Protein AF-A0AAR5QKA5-F1 (afdb_monomer)

Organism: Dendroctonus ponderosae (NCBI:txid77166)

Radius of gyration: 26.19 Å; Cα contacts (8 Å, |Δi|>4): 193; chains: 1; bounding box: 75×54×56 Å

Nearest PDB structures (foldseek):
  3ceg-assembly1_A  TM=9.650E-01  e=7.054E-17  Homo sapiens
  3ceg-assembly2_B  TM=9.724E-01  e=5.426E-16  Homo sapiens
  8gxr-assembly1_A  TM=8.660E-01  e=1.397E-05  Trametes pubescens
  5fer-assembly1_E  TM=8.812E-01  e=5.595E-03  Homo sapiens
  1x23-assembly2_B  TM=8.775E-01  e=4.335E-03  Homo sapiens

Sequence (174 aa):
MKIEELEQGEGLATLMPDIQTTATLVANVTLGLDDQIDGNSDCSLDRPVDSSPEEQYIRIMKQLQFASHDMMEEQEDGTVNFTVTHHFQPMALATPEQSHPARVKRIAQETVTLSTSLPLSYSSSVFVRYDSSRLDVMKVLITGPADTPYANGCFELDVFFPPDYPLSPMLINQ

Structure (mmCIF, N/CA/C/O backbone):
data_AF-A0AAR5QKA5-F1
#
_entry.id   AF-A0AAR5QKA5-F1
#
loop_
_atom_site.group_PDB
_atom_site.id
_atom_site.type_symbol
_atom_site.label_atom_id
_atom_site.label_alt_id
_atom_site.label_comp_id
_atom_site.label_asym_id
_atom_site.label_entity_id
_atom_site.label_seq_id
_atom_site.pdbx_PDB_ins_code
_atom_site.Cartn_x
_atom_site.Cartn_y
_atom_site.Cartn_z
_atom_site.occupancy
_atom_site.B_iso_or_equiv
_atom_site.auth_seq_id
_atom_site.auth_comp_id
_atom_site.auth_asym_id
_atom_site.auth_atom_id
_atom_site.pdbx_PDB_model_num
ATOM 1 N N . MET A 1 1 ? 57.087 7.092 2.160 1.00 48.19 1 MET A N 1
ATOM 2 C CA . MET A 1 1 ? 55.798 6.875 1.472 1.00 48.19 1 MET A CA 1
ATOM 3 C C . MET A 1 1 ? 56.065 6.199 0.123 1.00 48.19 1 MET A C 1
ATOM 5 O O . MET A 1 1 ? 56.096 6.907 -0.873 1.00 48.19 1 MET A O 1
ATOM 9 N N . LYS A 1 2 ? 56.394 4.888 0.107 1.00 51.31 2 LYS A N 1
ATOM 10 C CA . LYS A 1 2 ? 56.385 4.013 -1.098 1.00 51.31 2 LYS A CA 1
ATOM 11 C C . LYS A 1 2 ? 56.802 2.547 -0.831 1.00 51.31 2 LYS A C 1
ATOM 13 O O . LYS A 1 2 ? 57.611 2.003 -1.569 1.00 51.31 2 LYS A O 1
ATOM 18 N N . ILE A 1 3 ? 56.321 1.920 0.248 1.00 50.31 3 ILE A N 1
ATOM 19 C CA . ILE A 1 3 ? 56.578 0.476 0.474 1.00 50.31 3 ILE A CA 1
ATOM 20 C C . ILE A 1 3 ? 55.282 -0.316 0.742 1.00 50.31 3 ILE A C 1
ATOM 22 O O . ILE A 1 3 ? 55.216 -1.479 0.379 1.00 50.31 3 ILE A O 1
ATOM 26 N N . GLU A 1 4 ? 54.199 0.311 1.209 1.00 53.78 4 GLU A N 1
ATOM 27 C CA . GLU A 1 4 ? 52.939 -0.402 1.517 1.00 53.78 4 GLU A CA 1
ATOM 28 C C . GLU A 1 4 ? 52.029 -0.705 0.303 1.00 53.78 4 GLU A C 1
ATOM 30 O O . GLU A 1 4 ? 51.050 -1.430 0.442 1.00 53.78 4 GLU A O 1
ATOM 35 N N . GLU A 1 5 ? 52.341 -0.212 -0.902 1.00 54.12 5 GLU A N 1
ATOM 36 C CA . GLU A 1 5 ? 51.547 -0.490 -2.121 1.00 54.12 5 GLU A CA 1
ATOM 37 C C . GLU A 1 5 ? 52.028 -1.715 -2.923 1.00 54.12 5 GLU A C 1
ATOM 39 O O . GLU A 1 5 ? 51.365 -2.112 -3.877 1.00 54.12 5 GLU A O 1
ATOM 44 N N . LEU A 1 6 ? 53.161 -2.335 -2.564 1.00 47.69 6 LEU A N 1
ATOM 45 C CA . LEU A 1 6 ? 53.690 -3.502 -3.291 1.00 47.69 6 LEU A CA 1
ATOM 46 C C . LEU A 1 6 ? 53.255 -4.849 -2.688 1.00 47.69 6 LEU A C 1
ATOM 48 O O . LEU A 1 6 ? 53.137 -5.818 -3.430 1.00 47.69 6 LEU A O 1
ATOM 52 N N . GLU A 1 7 ? 52.927 -4.912 -1.394 1.00 52.28 7 GLU A N 1
ATOM 53 C CA . GLU A 1 7 ? 52.475 -6.160 -0.747 1.00 52.28 7 GLU A CA 1
ATOM 54 C C . GLU A 1 7 ? 50.999 -6.495 -1.037 1.00 52.28 7 GLU A C 1
ATOM 56 O O . GLU A 1 7 ? 50.614 -7.663 -1.038 1.00 52.28 7 GLU A O 1
ATOM 61 N N . GLN A 1 8 ? 50.161 -5.503 -1.367 1.00 54.66 8 GLN A N 1
ATOM 62 C CA . GLN A 1 8 ? 48.749 -5.740 -1.716 1.00 54.66 8 GLN A CA 1
ATOM 63 C C . GLN A 1 8 ? 48.566 -6.430 -3.082 1.00 54.66 8 GLN A C 1
ATOM 65 O O . GLN A 1 8 ? 47.513 -7.012 -3.338 1.00 54.66 8 GLN A O 1
ATOM 70 N N . GLY A 1 9 ? 49.585 -6.408 -3.951 1.00 53.66 9 GLY A N 1
ATOM 71 C CA . GLY A 1 9 ? 49.560 -7.077 -5.256 1.00 53.66 9 GLY A CA 1
ATOM 72 C C . GLY A 1 9 ? 49.971 -8.553 -5.220 1.00 53.66 9 GLY A C 1
ATOM 73 O O . GLY A 1 9 ? 49.518 -9.334 -6.058 1.00 53.66 9 GLY A O 1
ATOM 74 N N . GLU A 1 10 ? 50.787 -8.965 -4.244 1.00 59.25 10 GLU A N 1
ATOM 75 C CA . GLU A 1 10 ? 51.292 -10.344 -4.156 1.00 59.25 10 GLU A CA 1
ATOM 76 C C . GLU A 1 10 ? 50.210 -11.333 -3.702 1.00 59.25 10 GLU A C 1
ATOM 78 O O . GLU A 1 10 ? 50.165 -12.462 -4.190 1.00 59.25 10 GLU A O 1
ATOM 83 N N . GLY A 1 11 ? 49.280 -10.890 -2.848 1.00 62.44 11 GLY A N 1
ATOM 84 C CA . GLY A 1 11 ? 48.140 -11.700 -2.399 1.00 62.44 11 GLY A CA 1
ATOM 85 C C . GLY A 1 11 ? 47.102 -11.993 -3.491 1.00 62.44 11 GLY A C 1
ATOM 86 O O . GLY A 1 11 ? 46.397 -12.994 -3.420 1.00 62.44 11 GLY A O 1
ATOM 87 N N . LEU A 1 12 ? 47.009 -11.145 -4.522 1.00 62.47 12 LEU A N 1
ATOM 88 C CA . LEU A 1 12 ? 46.115 -11.366 -5.665 1.00 62.47 12 LEU A CA 1
ATOM 89 C C . LEU A 1 12 ? 46.748 -12.295 -6.709 1.00 62.47 12 LEU A C 1
ATOM 91 O O . LEU A 1 12 ? 46.051 -13.090 -7.337 1.00 62.47 12 LEU A O 1
ATOM 95 N N . ALA A 1 13 ? 48.074 -12.235 -6.873 1.00 70.56 13 ALA A N 1
ATOM 96 C CA . ALA A 1 13 ? 48.803 -13.115 -7.783 1.00 70.56 13 ALA A CA 1
ATOM 97 C C . ALA A 1 13 ? 48.781 -14.582 -7.316 1.00 70.56 13 ALA A C 1
ATOM 99 O O . ALA A 1 13 ? 48.680 -15.487 -8.144 1.00 70.56 13 ALA A O 1
ATOM 100 N N . THR A 1 14 ? 48.806 -14.826 -6.002 1.00 76.19 14 THR A N 1
ATOM 101 C CA . THR A 1 14 ? 48.678 -16.173 -5.418 1.00 76.19 14 THR A CA 1
ATOM 102 C C . THR A 1 14 ? 47.299 -16.798 -5.612 1.00 76.19 14 THR A C 1
ATOM 104 O O . THR A 1 14 ? 47.201 -18.020 -5.582 1.00 76.19 14 THR A O 1
ATOM 107 N N . LEU A 1 15 ? 46.259 -16.003 -5.880 1.00 79.25 15 LEU A N 1
ATOM 108 C CA . LEU A 1 15 ? 44.895 -16.484 -6.143 1.00 79.25 15 LEU A CA 1
ATOM 109 C C . LEU A 1 15 ? 44.651 -16.860 -7.615 1.00 79.25 15 LEU A C 1
ATOM 111 O O . LEU A 1 15 ? 43.657 -17.513 -7.929 1.00 79.25 15 LEU A O 1
ATOM 115 N N . MET A 1 16 ? 45.545 -16.487 -8.537 1.00 83.75 16 MET A N 1
ATOM 116 C CA . MET A 1 16 ? 45.398 -16.791 -9.969 1.00 83.75 16 MET A CA 1
ATOM 117 C C . MET A 1 16 ? 45.252 -18.292 -10.296 1.00 83.75 16 MET A C 1
ATOM 119 O O . MET A 1 16 ? 44.401 -18.621 -11.130 1.00 83.75 16 MET A O 1
ATOM 123 N N . PRO A 1 17 ? 46.007 -19.214 -9.664 1.00 85.25 17 PRO A N 1
ATOM 124 C CA . PRO A 1 17 ? 45.854 -20.650 -9.901 1.00 85.25 17 PRO A CA 1
ATOM 125 C C . PRO A 1 17 ? 44.476 -21.169 -9.475 1.00 85.25 17 PRO A C 1
ATOM 127 O O . PRO A 1 17 ? 43.855 -21.952 -10.197 1.00 85.25 17 PRO A O 1
ATOM 130 N N . ASP A 1 18 ? 43.958 -20.691 -8.344 1.00 87.69 18 ASP A N 1
ATOM 131 C CA . ASP A 1 18 ? 42.666 -21.119 -7.800 1.00 87.69 18 ASP A CA 1
ATOM 132 C C . ASP A 1 18 ? 41.502 -20.581 -8.643 1.00 87.69 18 ASP A C 1
ATOM 134 O O . ASP A 1 18 ? 40.533 -21.299 -8.917 1.00 87.69 18 ASP A O 1
ATOM 138 N N . ILE A 1 19 ? 41.627 -19.345 -9.141 1.00 87.44 19 ILE A N 1
ATOM 139 C CA . ILE A 1 19 ? 40.661 -18.735 -10.064 1.00 87.44 19 ILE A CA 1
ATOM 140 C C . ILE A 1 19 ? 40.613 -19.517 -11.383 1.00 87.44 19 ILE A C 1
ATOM 142 O O . ILE A 1 19 ? 39.526 -19.841 -11.861 1.00 87.44 19 ILE A O 1
ATOM 146 N N . GLN A 1 20 ? 41.763 -19.883 -11.960 1.00 82.88 20 GLN A N 1
ATOM 147 C CA . GLN A 1 20 ? 41.807 -20.688 -13.189 1.00 82.88 20 GLN A CA 1
ATOM 148 C C . GLN A 1 20 ? 41.271 -22.106 -12.980 1.00 82.88 20 GLN A C 1
ATOM 150 O O . GLN A 1 20 ? 40.570 -22.633 -13.849 1.00 82.88 20 GLN A O 1
ATOM 155 N N . THR A 1 21 ? 41.549 -22.706 -11.822 1.00 86.88 21 THR A N 1
ATOM 156 C CA . THR A 1 21 ? 41.032 -24.031 -11.459 1.00 86.88 21 THR A CA 1
ATOM 157 C C . THR A 1 21 ? 39.510 -23.998 -11.354 1.00 86.88 21 THR A C 1
ATOM 159 O O . THR A 1 21 ? 38.833 -24.828 -11.961 1.00 86.88 21 THR A O 1
ATOM 162 N N . THR A 1 22 ? 38.958 -22.989 -10.676 1.00 86.56 22 THR A N 1
ATOM 163 C CA . THR A 1 22 ? 37.506 -22.809 -10.536 1.00 86.56 22 THR A CA 1
ATOM 164 C C . THR A 1 22 ? 36.848 -22.522 -11.886 1.00 86.56 22 THR A C 1
ATOM 166 O O . THR A 1 22 ? 35.835 -23.136 -12.213 1.00 86.56 22 THR A O 1
ATOM 169 N N . ALA A 1 23 ? 37.444 -21.661 -12.717 1.00 85.50 23 ALA A N 1
ATOM 170 C CA . ALA A 1 23 ? 36.929 -21.348 -14.050 1.00 85.50 23 ALA A CA 1
ATOM 171 C C . ALA A 1 23 ? 36.901 -22.580 -14.968 1.00 85.50 23 ALA A C 1
ATOM 173 O O . ALA A 1 23 ? 35.920 -22.801 -15.674 1.00 85.50 23 ALA A O 1
ATOM 174 N N . THR A 1 24 ? 37.943 -23.415 -14.919 1.00 84.81 24 THR A N 1
ATOM 175 C CA . THR A 1 24 ? 38.016 -24.657 -15.704 1.00 84.81 24 THR A CA 1
ATOM 176 C C . THR A 1 24 ? 36.998 -25.683 -15.215 1.00 84.81 24 THR A C 1
ATOM 178 O O . THR A 1 24 ? 36.347 -26.341 -16.024 1.00 84.81 24 THR A O 1
ATOM 181 N N . LEU A 1 25 ? 36.811 -25.798 -13.896 1.00 82.31 25 LEU A N 1
ATOM 182 C CA . LEU A 1 25 ? 35.827 -26.706 -13.312 1.00 82.31 25 LEU A CA 1
ATOM 183 C C . LEU A 1 25 ? 34.398 -26.304 -13.709 1.00 82.31 25 LEU A C 1
ATOM 185 O O . LEU A 1 25 ? 33.628 -27.145 -14.164 1.00 82.31 25 LEU A O 1
ATOM 189 N N . VAL A 1 26 ? 34.070 -25.011 -13.617 1.00 80.94 26 VAL A N 1
ATOM 190 C CA . VAL A 1 26 ? 32.769 -24.470 -14.042 1.00 80.94 26 VAL A CA 1
ATOM 191 C C . VAL A 1 26 ? 32.565 -24.648 -15.547 1.00 80.94 26 VAL A C 1
ATOM 193 O O . VAL A 1 26 ? 31.486 -25.068 -15.960 1.00 80.94 26 VAL A O 1
ATOM 196 N N . ALA A 1 27 ? 33.588 -24.394 -16.370 1.00 77.50 27 ALA A N 1
ATOM 197 C CA . ALA A 1 27 ? 33.507 -24.582 -17.817 1.00 77.50 27 ALA A CA 1
ATOM 198 C C . ALA A 1 27 ? 33.276 -26.053 -18.194 1.00 77.50 27 ALA A C 1
ATOM 200 O O . ALA A 1 27 ? 32.404 -26.336 -19.009 1.00 77.50 27 ALA A O 1
ATOM 201 N N . ASN A 1 28 ? 33.979 -26.996 -17.562 1.00 71.69 28 ASN A N 1
ATOM 202 C CA . ASN A 1 28 ? 33.798 -28.427 -17.821 1.00 71.69 28 ASN A CA 1
ATOM 203 C C . ASN A 1 28 ? 32.420 -28.935 -17.382 1.00 71.69 28 ASN A C 1
ATOM 205 O O . ASN A 1 28 ? 31.833 -29.755 -18.078 1.00 71.69 28 ASN A O 1
ATOM 209 N N . VAL A 1 29 ? 31.879 -28.440 -16.263 1.00 74.69 29 VAL A N 1
ATOM 210 C CA . VAL A 1 29 ? 30.511 -28.777 -15.831 1.00 74.69 29 VAL A CA 1
ATOM 211 C C . VAL A 1 29 ? 29.476 -28.176 -16.782 1.00 74.69 29 VAL A C 1
ATOM 213 O O . VAL A 1 29 ? 28.522 -28.848 -17.145 1.00 74.69 29 VAL A O 1
ATOM 216 N N . THR A 1 30 ? 29.679 -26.937 -17.231 1.00 69.19 30 THR A N 1
ATOM 217 C CA . THR A 1 30 ? 28.744 -26.255 -18.141 1.00 69.19 30 THR A CA 1
ATOM 218 C C . THR A 1 30 ? 28.744 -26.887 -19.535 1.00 69.19 30 THR A C 1
ATOM 220 O O . THR A 1 30 ? 27.690 -27.031 -20.139 1.00 69.19 30 THR A O 1
ATOM 223 N N . LEU A 1 31 ? 29.912 -27.298 -20.038 1.00 66.38 31 LEU A N 1
ATOM 224 C CA . LEU A 1 31 ? 30.056 -27.931 -21.354 1.00 66.38 31 LEU A CA 1
ATOM 225 C C . LEU A 1 31 ? 29.763 -29.440 -21.328 1.00 66.38 31 LEU A C 1
ATOM 227 O O . LEU A 1 31 ? 29.476 -30.022 -22.367 1.00 66.38 31 LEU A O 1
ATOM 231 N N . GLY A 1 32 ? 29.838 -30.078 -20.157 1.00 59.50 32 GLY A N 1
ATOM 232 C CA . GLY A 1 32 ? 29.561 -31.504 -19.970 1.00 59.50 32 GLY A CA 1
ATOM 233 C C . GLY A 1 32 ? 28.079 -31.856 -19.812 1.00 59.50 32 GLY A C 1
ATOM 234 O O . GLY A 1 32 ? 27.766 -33.030 -19.655 1.00 59.50 32 GLY A O 1
ATOM 235 N N . LEU A 1 33 ? 27.175 -30.872 -19.837 1.00 55.62 33 LEU A N 1
ATOM 236 C CA . LEU A 1 33 ? 25.727 -31.080 -19.694 1.00 55.62 33 LEU A CA 1
ATOM 237 C C . LEU A 1 33 ? 24.978 -31.242 -21.027 1.00 55.62 33 LEU A C 1
ATOM 239 O O . LEU A 1 33 ? 23.752 -31.292 -21.010 1.00 55.62 33 LEU A O 1
ATOM 243 N N . ASP A 1 34 ? 25.684 -31.366 -22.155 1.00 52.53 34 ASP A N 1
ATOM 244 C CA . ASP A 1 34 ? 25.053 -31.515 -23.478 1.00 52.53 34 ASP A CA 1
ATOM 245 C C . ASP A 1 34 ? 25.164 -32.927 -24.084 1.00 52.53 34 ASP A C 1
ATOM 247 O O . ASP A 1 34 ? 24.838 -33.120 -25.252 1.00 52.53 34 ASP A O 1
ATOM 251 N N . ASP A 1 35 ? 25.582 -33.944 -23.319 1.00 54.22 35 ASP A N 1
ATOM 252 C CA . ASP A 1 35 ? 25.476 -35.329 -23.791 1.00 54.22 35 ASP A CA 1
ATOM 253 C C . ASP A 1 35 ? 25.201 -36.320 -22.644 1.00 54.22 35 ASP A C 1
ATOM 255 O O . ASP A 1 35 ? 26.016 -36.497 -21.741 1.00 54.22 35 ASP A O 1
ATOM 259 N N . GLN A 1 36 ? 24.057 -37.006 -22.760 1.00 45.69 36 GLN A N 1
ATOM 260 C CA . GLN A 1 36 ? 23.558 -38.168 -22.000 1.00 45.69 36 GLN A CA 1
ATOM 261 C C . GLN A 1 36 ? 22.462 -37.933 -20.942 1.00 45.69 36 GLN A C 1
ATOM 263 O O . GLN A 1 36 ? 22.677 -37.749 -19.747 1.00 45.69 36 GLN A O 1
ATOM 268 N N . ILE A 1 37 ? 21.237 -38.086 -21.448 1.00 49.62 37 ILE A N 1
ATOM 269 C CA . ILE A 1 37 ? 20.049 -38.589 -20.757 1.00 49.62 37 ILE A CA 1
ATOM 270 C C . ILE A 1 37 ? 20.342 -40.010 -20.235 1.00 49.62 37 ILE A C 1
ATOM 272 O O . ILE A 1 37 ? 20.617 -40.884 -21.049 1.00 49.62 37 ILE A O 1
ATOM 276 N N . ASP A 1 38 ? 20.287 -40.233 -18.915 1.00 43.97 38 ASP A N 1
ATOM 277 C CA . ASP A 1 38 ? 19.574 -41.350 -18.252 1.00 43.97 38 ASP A CA 1
ATOM 278 C C . ASP A 1 38 ? 19.954 -41.485 -16.759 1.00 43.97 38 ASP A C 1
ATOM 280 O O . ASP A 1 38 ? 21.127 -41.540 -16.399 1.00 43.97 38 ASP A O 1
ATOM 284 N N . GLY A 1 39 ? 18.944 -41.639 -15.888 1.00 39.56 39 GLY A N 1
ATOM 285 C CA . GLY A 1 39 ? 19.111 -42.316 -14.589 1.00 39.56 39 GLY A CA 1
ATOM 286 C C . GLY A 1 39 ? 18.953 -41.488 -13.304 1.00 39.56 39 GLY A C 1
ATOM 287 O O . GLY A 1 39 ? 19.909 -41.308 -12.563 1.00 39.56 39 GLY A O 1
ATOM 288 N N . ASN A 1 40 ? 17.717 -41.075 -13.004 1.00 47.06 40 ASN A N 1
ATOM 289 C CA . ASN A 1 40 ? 17.102 -41.001 -11.664 1.00 47.06 40 ASN A CA 1
ATOM 290 C C . ASN A 1 40 ? 18.030 -40.767 -10.442 1.00 47.06 40 ASN A C 1
ATOM 292 O O . ASN A 1 40 ? 18.452 -41.721 -9.782 1.00 47.06 40 ASN A O 1
ATOM 296 N N . SER A 1 41 ? 18.203 -39.499 -10.054 1.00 42.66 41 SER A N 1
ATOM 297 C CA . SER A 1 41 ? 18.539 -39.107 -8.681 1.00 42.66 41 SER A CA 1
ATOM 298 C C . SER A 1 41 ? 17.773 -37.832 -8.319 1.00 42.66 41 SER A C 1
ATOM 300 O O . SER A 1 41 ? 17.873 -36.808 -8.993 1.00 42.66 41 SER A O 1
ATOM 302 N N . ASP A 1 42 ? 16.942 -37.966 -7.294 1.00 42.66 42 ASP A N 1
ATOM 303 C CA . ASP A 1 42 ? 16.020 -36.981 -6.741 1.00 42.66 42 ASP A CA 1
ATOM 304 C C . ASP A 1 42 ? 16.781 -35.788 -6.145 1.00 42.66 42 ASP A C 1
ATOM 306 O O . ASP A 1 42 ? 17.410 -35.906 -5.097 1.00 42.66 42 ASP A O 1
ATOM 310 N N . CYS A 1 43 ? 16.778 -34.668 -6.870 1.00 40.12 43 CYS A N 1
ATOM 311 C CA . CYS A 1 43 ? 17.155 -33.330 -6.408 1.00 40.12 43 CYS A CA 1
ATOM 312 C C . CYS A 1 43 ? 16.669 -32.304 -7.447 1.00 40.12 43 CYS A C 1
ATOM 314 O O . CYS A 1 43 ? 17.446 -31.553 -8.039 1.00 40.12 43 CYS A O 1
ATOM 316 N N . SER A 1 44 ? 15.362 -32.284 -7.711 1.00 35.78 44 SER A N 1
ATOM 317 C CA . SER A 1 44 ? 14.732 -31.229 -8.505 1.00 35.78 44 SER A CA 1
ATOM 318 C C . SER A 1 44 ? 14.667 -29.942 -7.681 1.00 35.78 44 SER A C 1
ATOM 320 O O . SER A 1 44 ? 13.651 -29.608 -7.075 1.00 35.78 44 SER A O 1
ATOM 322 N N . LEU A 1 45 ? 15.769 -29.190 -7.659 1.00 49.41 45 LEU A N 1
ATOM 323 C CA . LEU A 1 45 ? 15.652 -27.742 -7.562 1.00 49.41 45 LEU A CA 1
ATOM 324 C C . LEU A 1 45 ? 15.105 -27.281 -8.913 1.00 49.41 45 LEU A C 1
ATOM 326 O O . LEU A 1 45 ? 15.877 -27.069 -9.845 1.00 49.41 45 LEU A O 1
ATOM 330 N N . ASP A 1 46 ? 13.780 -27.164 -9.013 1.00 49.66 46 ASP A N 1
ATOM 331 C CA . ASP A 1 46 ? 13.093 -26.443 -10.086 1.00 49.66 46 ASP A CA 1
ATOM 332 C C . ASP A 1 46 ? 13.648 -25.011 -10.143 1.00 49.66 46 ASP A C 1
ATOM 334 O O . ASP A 1 46 ? 13.123 -24.082 -9.526 1.00 49.66 46 ASP A O 1
ATOM 338 N N . ARG A 1 47 ? 14.757 -24.810 -10.855 1.00 51.94 47 ARG A N 1
ATOM 339 C CA . ARG A 1 47 ? 15.100 -23.507 -11.411 1.00 51.94 47 ARG A CA 1
ATOM 340 C C . ARG A 1 47 ? 14.355 -23.446 -12.737 1.00 51.94 47 ARG A C 1
ATOM 342 O O . ARG A 1 47 ? 14.756 -24.152 -13.658 1.00 51.94 47 ARG A O 1
ATOM 349 N N . PRO A 1 48 ? 13.287 -22.643 -12.867 1.00 55.50 48 PRO A N 1
ATOM 350 C CA . PRO A 1 48 ? 12.793 -22.317 -14.189 1.00 55.50 48 PRO A CA 1
ATOM 351 C C . PRO A 1 48 ? 13.899 -21.490 -14.849 1.00 55.50 48 PRO A C 1
ATOM 353 O O . PRO A 1 48 ? 14.146 -20.356 -14.448 1.00 55.50 48 PRO A O 1
ATOM 356 N N . VAL A 1 49 ? 14.621 -22.097 -15.787 1.00 57.56 49 VAL A N 1
ATOM 357 C CA . VAL A 1 49 ? 15.749 -21.480 -16.503 1.00 57.56 49 VAL A CA 1
ATOM 358 C C . VAL A 1 49 ? 15.271 -20.504 -17.597 1.00 57.56 49 VAL A C 1
ATOM 360 O O . VAL A 1 49 ? 16.089 -19.801 -18.173 1.00 57.56 49 VAL A O 1
ATOM 363 N N . ASP A 1 50 ? 13.955 -20.342 -17.792 1.00 64.62 50 ASP A N 1
ATOM 364 C CA . ASP A 1 50 ? 13.394 -19.586 -18.925 1.00 64.62 50 ASP A CA 1
ATOM 365 C C . ASP A 1 50 ? 12.525 -18.365 -18.561 1.00 64.62 50 ASP A C 1
ATOM 367 O O . ASP A 1 50 ? 11.938 -17.761 -19.457 1.00 64.62 50 ASP A O 1
ATOM 371 N N . SER A 1 51 ? 12.396 -17.971 -17.285 1.00 78.31 51 SER A N 1
ATOM 372 C CA . SER A 1 51 ? 11.559 -16.803 -16.949 1.00 78.31 51 SER A CA 1
ATOM 373 C C . SER A 1 51 ? 12.295 -15.492 -17.202 1.00 78.31 51 SER A C 1
ATOM 375 O O . SER A 1 51 ? 13.427 -15.324 -16.736 1.00 78.31 51 SER A O 1
ATOM 377 N N . SER A 1 52 ? 11.645 -14.541 -17.872 1.00 94.81 52 SER A N 1
ATOM 378 C CA . SER A 1 52 ? 12.231 -13.218 -18.107 1.00 94.81 52 SER A CA 1
ATOM 379 C C . SER A 1 52 ? 12.507 -12.483 -16.776 1.00 94.81 52 SER A C 1
ATOM 381 O O . SER A 1 52 ? 11.866 -12.785 -15.760 1.00 94.81 52 SER A O 1
ATOM 383 N N . PRO A 1 53 ? 13.437 -11.506 -16.727 1.00 93.88 53 PRO A N 1
ATOM 384 C CA . PRO A 1 53 ? 13.696 -10.724 -15.512 1.00 93.88 53 PRO A CA 1
ATOM 385 C C . PRO A 1 53 ? 12.429 -10.080 -14.930 1.00 93.88 53 PRO A C 1
ATOM 387 O O . PRO A 1 53 ? 12.261 -9.993 -13.712 1.00 93.88 53 PRO A O 1
ATOM 390 N N . GLU A 1 54 ? 11.508 -9.672 -15.801 1.00 95.50 54 GLU A N 1
ATOM 391 C CA . GLU A 1 54 ? 10.221 -9.089 -15.444 1.00 95.50 54 GLU A CA 1
ATOM 392 C C . GLU A 1 54 ? 9.308 -10.106 -14.752 1.00 95.50 54 GLU A C 1
ATOM 394 O O . GLU A 1 54 ? 8.715 -9.810 -13.713 1.00 95.50 54 GLU A O 1
ATOM 399 N N . GLU A 1 55 ? 9.218 -11.322 -15.288 1.00 95.75 55 GLU A N 1
ATOM 400 C CA . GLU A 1 55 ? 8.439 -12.411 -14.694 1.00 95.75 55 GLU A CA 1
ATOM 401 C C . GLU A 1 55 ? 9.009 -12.831 -13.339 1.00 95.75 55 GLU A C 1
ATOM 403 O O . GLU A 1 55 ? 8.260 -13.025 -12.375 1.00 95.75 55 GLU A O 1
ATOM 408 N N . GLN A 1 56 ? 10.337 -12.920 -13.240 1.00 95.88 56 GLN A N 1
ATOM 409 C CA . GLN A 1 56 ? 11.020 -13.229 -11.991 1.00 95.88 56 GLN A CA 1
ATOM 410 C C . GLN A 1 56 ? 10.748 -12.153 -10.931 1.00 95.88 56 GLN A C 1
ATOM 412 O O . GLN A 1 56 ? 10.422 -12.487 -9.787 1.00 95.88 56 GLN A O 1
ATOM 417 N N . TYR A 1 57 ? 10.818 -10.874 -11.312 1.00 96.06 57 TYR A N 1
ATOM 418 C CA . TYR A 1 57 ? 10.472 -9.755 -10.438 1.00 96.06 57 TYR A CA 1
ATOM 419 C C . TYR A 1 57 ? 9.035 -9.875 -9.932 1.00 96.06 57 TYR A C 1
ATOM 421 O O . TYR A 1 57 ? 8.813 -9.871 -8.722 1.00 96.06 57 TYR A O 1
ATOM 429 N N . ILE A 1 58 ? 8.063 -10.041 -10.837 1.00 96.56 58 ILE A N 1
ATOM 430 C CA . ILE A 1 58 ? 6.644 -10.148 -10.476 1.00 96.56 58 ILE A CA 1
ATOM 431 C C . ILE A 1 58 ? 6.438 -11.325 -9.516 1.00 96.56 58 ILE A C 1
ATOM 433 O O . ILE A 1 58 ? 5.785 -11.170 -8.486 1.00 96.56 58 ILE A O 1
ATOM 437 N N . ARG A 1 59 ? 7.038 -12.487 -9.792 1.00 96.12 59 ARG A N 1
ATOM 438 C CA . ARG A 1 59 ? 6.915 -13.683 -8.947 1.00 96.12 59 ARG A CA 1
ATOM 439 C C . ARG A 1 59 ? 7.427 -13.463 -7.522 1.00 96.12 59 ARG A C 1
ATOM 441 O O . ARG A 1 59 ? 6.770 -13.893 -6.571 1.00 96.12 59 ARG A O 1
ATOM 448 N N . ILE A 1 60 ? 8.595 -12.838 -7.369 1.00 96.94 60 ILE A N 1
ATOM 449 C CA . ILE A 1 60 ? 9.207 -12.584 -6.057 1.00 96.94 60 ILE A CA 1
ATOM 450 C C . ILE A 1 60 ? 8.422 -11.495 -5.322 1.00 96.94 60 ILE A C 1
ATOM 452 O O . ILE A 1 60 ? 7.997 -11.684 -4.183 1.00 96.94 60 ILE A O 1
ATOM 456 N N . MET A 1 61 ? 8.166 -10.374 -5.995 1.00 97.19 61 MET A N 1
ATOM 457 C CA . MET A 1 61 ? 7.537 -9.203 -5.392 1.00 97.19 61 MET A CA 1
ATOM 458 C C . MET A 1 61 ? 6.067 -9.431 -5.045 1.00 97.19 61 MET A C 1
ATOM 460 O O . MET A 1 61 ? 5.583 -8.843 -4.078 1.00 97.19 61 MET A O 1
ATOM 464 N N . LYS A 1 62 ? 5.363 -10.335 -5.745 1.00 97.31 62 LYS A N 1
ATOM 465 C CA . LYS A 1 62 ? 3.969 -10.683 -5.427 1.00 97.31 62 LYS A CA 1
ATOM 466 C C . LYS A 1 62 ? 3.795 -11.132 -3.980 1.00 97.31 62 LYS A C 1
ATOM 468 O O . LYS A 1 62 ? 2.821 -10.750 -3.340 1.00 97.31 62 LYS A O 1
ATOM 473 N N . GLN A 1 63 ? 4.753 -11.897 -3.462 1.00 96.38 63 GLN A N 1
ATOM 474 C CA . GLN A 1 63 ? 4.724 -12.420 -2.093 1.00 96.38 63 GLN A CA 1
ATOM 475 C C . GLN A 1 63 ? 4.977 -11.331 -1.045 1.00 96.38 63 GLN A C 1
ATOM 477 O O . GLN A 1 63 ? 4.653 -11.506 0.124 1.00 96.38 63 GLN A O 1
ATOM 482 N N . LEU A 1 64 ? 5.539 -10.196 -1.463 1.00 96.94 64 LEU A N 1
ATOM 483 C CA . LEU A 1 64 ? 5.909 -9.089 -0.592 1.00 96.94 64 LEU A CA 1
ATOM 484 C C . LEU A 1 64 ? 4.906 -7.930 -0.651 1.00 96.94 64 LEU A C 1
ATOM 486 O O . LEU A 1 64 ? 5.057 -6.992 0.129 1.00 96.94 64 LEU A O 1
ATOM 490 N N . GLN A 1 65 ? 3.898 -7.959 -1.533 1.00 97.44 65 GLN A N 1
ATOM 491 C CA . GLN A 1 65 ? 2.969 -6.836 -1.733 1.00 97.44 65 GLN A CA 1
ATOM 492 C C . GLN A 1 65 ? 2.149 -6.485 -0.495 1.00 97.44 65 GLN A C 1
ATOM 494 O O . GLN A 1 65 ? 1.864 -5.315 -0.281 1.00 97.44 65 GLN A O 1
ATOM 499 N N . PHE A 1 66 ? 1.760 -7.463 0.317 1.00 98.19 66 PHE A N 1
ATOM 500 C CA . PHE A 1 66 ? 0.862 -7.229 1.441 1.00 98.19 66 PHE A CA 1
ATOM 501 C C . PHE A 1 66 ? 1.216 -8.157 2.597 1.00 98.19 66 PHE A C 1
ATOM 503 O O . PHE A 1 66 ? 1.168 -9.374 2.440 1.00 98.19 66 PHE A O 1
ATOM 510 N N . ALA A 1 67 ? 1.591 -7.593 3.741 1.00 97.88 67 ALA A N 1
ATOM 511 C CA . ALA A 1 67 ? 1.911 -8.357 4.946 1.00 97.88 67 ALA A CA 1
ATOM 512 C C . ALA A 1 67 ? 1.731 -7.492 6.199 1.00 97.88 67 ALA A C 1
ATOM 514 O O . ALA A 1 67 ? 1.680 -6.266 6.098 1.00 97.88 67 ALA A O 1
ATOM 515 N N . SER A 1 68 ? 1.661 -8.115 7.372 1.00 97.06 68 SER A N 1
ATOM 516 C CA . SER A 1 68 ? 1.749 -7.392 8.641 1.00 97.06 68 SER A CA 1
ATOM 517 C C . SER A 1 68 ? 3.202 -7.043 8.984 1.00 97.06 68 SER A C 1
ATOM 519 O O . SER A 1 68 ? 4.148 -7.631 8.449 1.00 97.06 68 SER A O 1
ATOM 521 N N . HIS A 1 69 ? 3.378 -6.069 9.867 1.00 96.50 69 HIS A N 1
ATOM 522 C CA . HIS A 1 69 ? 4.647 -5.730 10.498 1.00 96.50 69 HIS A CA 1
ATOM 523 C C . HIS A 1 69 ? 4.372 -5.213 11.910 1.00 96.50 69 HIS A C 1
ATOM 525 O O . HIS A 1 69 ? 3.396 -4.498 12.107 1.00 96.50 69 HIS A O 1
ATOM 531 N N . ASP A 1 70 ? 5.219 -5.548 12.877 1.00 95.56 70 ASP A N 1
ATOM 532 C CA . ASP A 1 70 ? 5.062 -5.092 14.260 1.00 95.56 70 ASP A CA 1
ATOM 533 C C . ASP A 1 70 ? 5.589 -3.654 14.374 1.00 95.56 70 ASP A C 1
ATOM 535 O O . ASP A 1 70 ? 6.765 -3.425 14.655 1.00 95.56 70 ASP A O 1
ATOM 539 N N . MET A 1 71 ? 4.732 -2.679 14.055 1.00 94.50 71 MET A N 1
ATOM 540 C CA . MET A 1 71 ? 5.052 -1.247 14.078 1.00 94.50 71 MET A CA 1
ATOM 541 C C . MET A 1 71 ? 4.832 -0.642 15.463 1.00 94.50 71 MET A C 1
ATOM 543 O O . MET A 1 71 ? 5.411 0.401 15.772 1.00 94.50 71 MET A O 1
ATOM 547 N N . MET A 1 72 ? 3.978 -1.273 16.269 1.00 91.75 72 MET A N 1
ATOM 548 C CA . MET A 1 72 ? 3.582 -0.852 17.607 1.00 91.75 72 MET A CA 1
ATOM 549 C C . MET A 1 72 ? 3.785 -2.001 18.602 1.00 91.75 72 MET A C 1
ATOM 551 O O . MET A 1 72 ? 3.354 -3.125 18.363 1.00 91.75 72 MET A O 1
ATOM 555 N N . GLU A 1 73 ? 4.420 -1.705 19.734 1.00 91.00 73 GLU A N 1
ATOM 556 C CA . GLU A 1 73 ? 4.633 -2.639 20.841 1.00 91.00 73 GLU A CA 1
ATOM 557 C C . GLU A 1 73 ? 4.043 -2.063 22.130 1.00 91.00 73 GLU A C 1
ATOM 559 O O . GLU A 1 73 ? 4.305 -0.911 22.491 1.00 91.00 73 GLU A O 1
ATOM 564 N N . GLU A 1 74 ? 3.254 -2.869 22.838 1.00 88.81 74 GLU A N 1
ATOM 565 C CA . GLU A 1 74 ? 2.745 -2.530 24.167 1.00 88.81 74 GLU A CA 1
ATOM 566 C C . GLU A 1 74 ? 3.749 -2.969 25.238 1.00 88.81 74 GLU A C 1
ATOM 568 O O . GLU A 1 74 ? 4.166 -4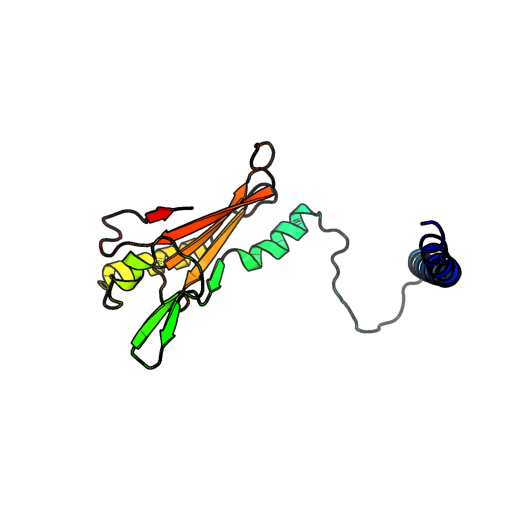.128 25.284 1.00 88.81 74 GLU A O 1
ATOM 573 N N . GLN A 1 75 ? 4.146 -2.043 26.109 1.00 87.31 75 GLN A N 1
ATOM 574 C CA . GLN A 1 75 ? 4.999 -2.337 27.258 1.00 87.31 75 GLN A CA 1
ATOM 575 C C . GLN A 1 75 ? 4.186 -2.837 28.460 1.00 87.31 75 GLN A C 1
ATOM 577 O O . GLN A 1 75 ? 2.968 -2.682 28.529 1.00 87.31 75 GLN A O 1
ATOM 582 N N . GLU A 1 76 ? 4.875 -3.419 29.448 1.00 87.69 76 GLU A N 1
ATOM 583 C CA . GLU A 1 76 ? 4.261 -3.955 30.677 1.00 87.69 76 GLU A CA 1
ATOM 584 C C . GLU A 1 76 ? 3.487 -2.899 31.491 1.00 87.69 76 GLU A C 1
ATOM 586 O O . GLU A 1 76 ? 2.616 -3.241 32.291 1.00 87.69 76 GLU A O 1
ATOM 591 N N . ASP A 1 77 ? 3.791 -1.617 31.290 1.00 83.44 77 ASP A N 1
ATOM 592 C CA . ASP A 1 77 ? 3.129 -0.475 31.921 1.00 83.44 77 ASP A CA 1
ATOM 593 C C . ASP A 1 77 ? 1.865 0.001 31.171 1.00 83.44 77 ASP A C 1
ATOM 595 O O . ASP A 1 77 ? 1.181 0.911 31.644 1.00 83.44 77 ASP A O 1
ATOM 599 N N . GLY A 1 78 ? 1.536 -0.615 30.029 1.00 81.44 78 GLY A N 1
ATOM 600 C CA . GLY A 1 78 ? 0.430 -0.229 29.149 1.00 81.44 78 GLY A CA 1
ATOM 601 C C . GLY A 1 78 ? 0.757 0.925 28.195 1.00 81.44 78 GLY A C 1
ATOM 602 O O . GLY A 1 78 ? -0.137 1.414 27.501 1.00 81.44 78 GLY A O 1
ATOM 603 N N . THR A 1 79 ? 2.012 1.381 28.144 1.00 85.00 79 THR A N 1
ATOM 604 C CA . THR A 1 79 ? 2.464 2.385 27.179 1.00 85.00 79 THR A CA 1
ATOM 605 C C . THR A 1 79 ? 2.705 1.724 25.824 1.00 85.00 79 THR A C 1
ATOM 607 O O . THR A 1 79 ? 3.427 0.733 25.723 1.00 85.00 79 THR A O 1
ATOM 610 N N . VAL A 1 80 ? 2.142 2.299 24.761 1.00 87.38 80 VAL A N 1
ATOM 611 C CA . VAL A 1 80 ? 2.375 1.835 23.388 1.00 87.38 80 VAL A CA 1
ATOM 612 C C . VAL A 1 80 ? 3.500 2.642 22.754 1.00 87.38 80 VAL A C 1
ATOM 614 O O . VAL A 1 80 ? 3.418 3.870 22.674 1.00 87.38 80 VAL A O 1
ATOM 617 N N . ASN A 1 81 ? 4.535 1.957 22.275 1.00 90.94 81 ASN A N 1
ATOM 618 C CA . ASN A 1 81 ? 5.666 2.565 21.583 1.00 90.94 81 ASN A CA 1
ATOM 619 C C . ASN A 1 81 ? 5.720 2.117 20.126 1.00 90.94 81 ASN A C 1
ATOM 621 O O . ASN A 1 81 ? 5.387 0.985 19.795 1.00 90.94 81 ASN A O 1
ATOM 625 N N . PHE A 1 82 ? 6.157 3.020 19.253 1.00 93.56 82 PHE A N 1
ATOM 626 C CA . PHE A 1 82 ? 6.386 2.702 17.850 1.00 93.56 82 PHE A CA 1
ATOM 627 C C . PHE A 1 82 ? 7.812 2.185 17.658 1.00 93.56 82 PHE A C 1
ATOM 629 O O . PHE A 1 82 ? 8.773 2.834 18.075 1.00 93.56 82 PHE A O 1
ATOM 636 N N . THR A 1 83 ? 7.948 1.035 17.006 1.00 94.69 83 THR A N 1
ATOM 637 C CA . THR A 1 83 ? 9.240 0.431 16.637 1.00 94.69 83 THR A CA 1
ATOM 638 C C . THR A 1 83 ? 9.820 1.068 15.373 1.00 94.69 83 THR A C 1
ATOM 640 O O . THR A 1 83 ? 11.032 1.062 15.158 1.00 94.69 83 THR A O 1
ATOM 643 N N . VAL A 1 84 ? 8.951 1.658 14.548 1.00 94.00 84 VAL A N 1
ATOM 644 C CA . VAL A 1 84 ? 9.281 2.324 13.286 1.00 94.00 84 VAL A CA 1
ATOM 645 C C . VAL A 1 84 ? 8.864 3.787 13.317 1.00 94.00 84 VAL A C 1
ATOM 647 O O . VAL A 1 84 ? 7.873 4.160 13.940 1.00 94.00 84 VAL A O 1
ATOM 650 N N . THR A 1 85 ? 9.594 4.642 12.601 1.00 95.06 85 THR A N 1
ATOM 651 C CA . THR A 1 85 ? 9.175 6.036 12.430 1.00 95.06 85 THR A CA 1
ATOM 652 C C . THR A 1 85 ? 7.865 6.090 11.648 1.00 95.06 85 THR A C 1
ATOM 654 O O . THR A 1 85 ?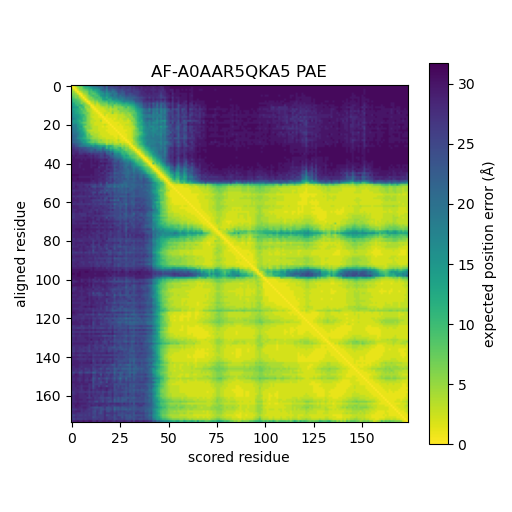 7.758 5.517 10.561 1.00 95.06 85 THR A O 1
ATOM 657 N N . HIS A 1 86 ? 6.874 6.778 12.213 1.00 96.38 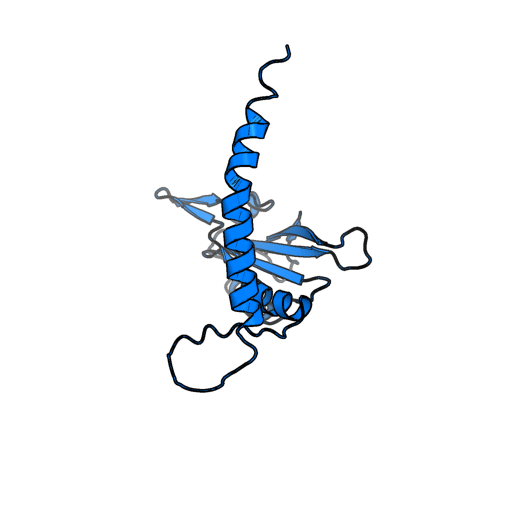86 HIS A N 1
ATOM 658 C CA . HIS A 1 86 ? 5.570 6.972 11.595 1.00 96.38 86 HIS A CA 1
ATOM 659 C C . HIS A 1 86 ? 5.050 8.381 11.897 1.00 96.38 86 HIS A C 1
ATOM 661 O O . HIS A 1 86 ? 4.848 8.752 13.055 1.00 96.38 86 HIS A O 1
ATOM 667 N N . HIS A 1 87 ? 4.800 9.171 10.859 1.00 97.12 87 HIS A N 1
ATOM 668 C CA . HIS A 1 87 ? 4.395 10.571 10.941 1.00 97.12 87 HIS A CA 1
ATOM 669 C C . HIS A 1 87 ? 3.155 10.772 11.820 1.00 97.12 87 HIS A C 1
ATOM 671 O O . HIS A 1 87 ? 3.095 11.691 12.636 1.00 97.12 87 HIS A O 1
ATOM 677 N N . PHE A 1 88 ? 2.171 9.876 11.703 1.00 96.06 88 PHE A N 1
ATOM 678 C CA . PHE A 1 88 ? 0.918 9.962 12.457 1.00 96.06 88 PHE A CA 1
ATOM 679 C C . PHE A 1 88 ? 0.968 9.282 13.833 1.00 96.06 88 PHE A C 1
ATOM 681 O O . PHE A 1 88 ? -0.082 9.108 14.449 1.00 96.06 88 PHE A O 1
ATOM 688 N N . GLN A 1 89 ? 2.150 8.916 14.344 1.00 94.19 89 GLN A N 1
ATOM 689 C CA . GLN A 1 89 ? 2.305 8.327 15.682 1.00 94.19 89 GLN A CA 1
ATOM 690 C C . GLN A 1 89 ? 1.540 9.103 16.776 1.00 94.19 89 GLN A C 1
ATOM 692 O O . GLN A 1 89 ? 0.783 8.470 17.513 1.00 94.19 89 GLN A O 1
ATOM 697 N N . PRO A 1 90 ? 1.614 10.449 16.874 1.00 93.31 90 PRO A N 1
ATOM 698 C CA . PRO A 1 90 ? 0.865 11.183 17.896 1.00 93.31 90 PRO A CA 1
ATOM 699 C C . PRO A 1 90 ? -0.658 10.996 17.796 1.00 93.31 90 PRO A C 1
ATOM 701 O O . PRO A 1 90 ? -1.335 10.894 18.816 1.00 93.31 90 PRO A O 1
ATOM 704 N N . MET A 1 91 ? -1.208 10.920 16.577 1.00 92.69 91 MET A N 1
ATOM 705 C CA . MET A 1 91 ? -2.644 10.690 16.361 1.00 92.69 91 MET A CA 1
ATOM 706 C C . MET A 1 91 ? -3.047 9.243 16.638 1.00 92.69 91 MET A C 1
ATOM 708 O O . MET A 1 91 ? -4.112 9.009 17.210 1.00 92.69 91 MET A O 1
ATOM 712 N N . ALA A 1 92 ? -2.206 8.282 16.254 1.00 91.25 92 ALA A N 1
ATOM 713 C CA . ALA A 1 92 ? -2.448 6.869 16.509 1.00 91.25 92 ALA A CA 1
ATOM 714 C C . ALA A 1 92 ? -2.504 6.586 18.017 1.00 91.25 92 ALA A C 1
ATOM 716 O O . ALA A 1 92 ? -3.449 5.945 18.475 1.00 91.25 92 ALA A O 1
ATOM 717 N N . LEU A 1 93 ? -1.571 7.150 18.793 1.00 90.44 93 LEU A N 1
ATOM 718 C CA . LEU A 1 93 ? -1.547 7.041 20.257 1.00 90.44 93 LEU A CA 1
ATOM 719 C C . LEU A 1 93 ? -2.724 7.764 20.930 1.00 90.44 93 LEU A C 1
ATOM 721 O O . LEU A 1 93 ? -3.246 7.292 21.934 1.00 90.44 93 LEU A O 1
ATOM 725 N N . ALA A 1 94 ? -3.175 8.893 20.374 1.00 88.88 94 ALA A N 1
ATOM 726 C CA . ALA A 1 94 ? -4.340 9.619 20.885 1.00 88.88 94 ALA A CA 1
ATOM 727 C C . ALA A 1 94 ? -5.682 8.949 20.537 1.00 88.88 94 ALA A C 1
ATOM 729 O O . ALA A 1 94 ? -6.708 9.275 21.138 1.00 88.88 94 ALA A O 1
ATOM 730 N N . THR A 1 95 ? -5.696 8.041 19.558 1.00 84.00 95 THR A N 1
ATOM 731 C CA . THR A 1 95 ? -6.897 7.318 19.134 1.00 84.00 95 THR A CA 1
ATOM 732 C C . THR A 1 95 ? -7.004 6.014 19.923 1.00 84.00 95 THR A C 1
ATOM 734 O O . THR A 1 95 ? -6.218 5.101 19.660 1.00 84.00 95 THR A O 1
ATOM 737 N N . PRO A 1 96 ? -7.964 5.890 20.857 1.00 73.06 96 PRO A N 1
ATOM 738 C CA . PRO A 1 96 ? -8.117 4.674 21.643 1.00 73.06 96 PRO A CA 1
ATOM 739 C C . PRO A 1 96 ? -8.525 3.491 20.758 1.00 73.06 96 PRO A C 1
ATOM 741 O O . PRO A 1 96 ? -9.277 3.644 19.793 1.00 73.06 96 PRO A O 1
ATOM 744 N N . GLU A 1 97 ? -8.075 2.294 21.136 1.00 65.25 97 GLU A N 1
ATOM 745 C CA . GLU A 1 97 ? -8.357 1.032 20.437 1.00 65.25 97 GLU A CA 1
ATOM 746 C C . GLU A 1 97 ? -9.866 0.713 20.363 1.00 65.25 97 GLU A C 1
ATOM 748 O O . GLU A 1 97 ? -10.330 0.067 19.422 1.00 65.25 97 GLU A O 1
ATOM 753 N N . GLN A 1 98 ? -10.658 1.258 21.300 1.00 62.84 98 GLN A N 1
ATOM 754 C CA . GLN A 1 98 ? -12.128 1.186 21.372 1.00 62.84 98 GLN A CA 1
ATOM 755 C C . GLN A 1 98 ? -12.817 2.021 20.279 1.00 62.84 98 GLN A C 1
ATOM 757 O O . GLN A 1 98 ? -13.691 2.855 20.526 1.00 62.84 98 GLN A O 1
ATOM 762 N N . SER A 1 99 ? -12.398 1.812 19.040 1.00 68.88 99 SER A N 1
ATOM 763 C CA . SER A 1 99 ? -12.940 2.483 17.878 1.00 68.88 99 SER A CA 1
ATOM 764 C C . SER A 1 99 ? -14.332 1.952 17.523 1.00 68.88 99 SER A C 1
ATOM 766 O O . SER A 1 99 ? -14.705 0.814 17.815 1.00 68.88 99 SER A O 1
ATOM 768 N N . HIS A 1 100 ? -15.139 2.813 16.902 1.00 83.38 100 HIS A N 1
ATOM 769 C CA . HIS A 1 100 ? -16.520 2.498 16.553 1.00 83.38 100 HIS A CA 1
ATOM 770 C C . HIS A 1 100 ? -16.590 1.238 15.658 1.00 83.38 100 HIS A C 1
ATOM 772 O O . HIS A 1 100 ? -15.879 1.167 14.653 1.00 83.38 100 HIS A O 1
ATOM 778 N N . PRO A 1 101 ? -17.476 0.258 15.923 1.00 88.31 101 PRO A N 1
ATOM 779 C CA . PRO A 1 101 ? -17.473 -1.032 15.220 1.00 88.31 101 PRO A CA 1
ATOM 780 C C . PRO A 1 101 ? -17.674 -0.905 13.702 1.00 88.31 101 PRO A C 1
ATOM 782 O O . PRO A 1 101 ? -17.128 -1.688 12.927 1.00 88.31 101 PRO A O 1
ATOM 785 N N . ALA A 1 102 ? -18.420 0.110 13.250 1.00 90.69 102 ALA A N 1
ATOM 786 C CA . ALA A 1 102 ? -18.576 0.382 11.820 1.00 90.69 102 ALA A CA 1
ATOM 787 C C . ALA A 1 102 ? -17.256 0.802 11.145 1.00 90.69 102 ALA A C 1
ATOM 789 O O . ALA A 1 102 ? -17.020 0.423 9.999 1.00 90.69 102 ALA A O 1
ATOM 790 N N . ARG A 1 103 ? -16.390 1.532 11.863 1.00 92.19 103 ARG A N 1
ATOM 791 C CA . ARG A 1 103 ? -15.065 1.939 11.381 1.00 92.19 103 ARG A CA 1
ATOM 792 C C . ARG A 1 103 ? -14.163 0.723 11.237 1.00 92.19 103 ARG A C 1
ATOM 794 O O . ARG A 1 103 ? -13.645 0.491 10.152 1.00 92.19 103 ARG A O 1
ATOM 801 N N . VAL A 1 104 ? -14.056 -0.096 12.286 1.00 92.12 104 VAL A N 1
ATOM 802 C CA . VAL A 1 104 ? -13.256 -1.335 12.263 1.00 92.12 104 VAL A CA 1
ATOM 803 C C . VAL A 1 104 ? -13.685 -2.236 11.109 1.00 92.12 104 VAL A C 1
ATOM 805 O O . VAL A 1 104 ? -12.855 -2.692 10.327 1.00 92.12 104 VAL A O 1
ATOM 808 N N . LYS A 1 105 ? -14.999 -2.434 10.945 1.00 93.81 105 LYS A N 1
ATOM 809 C CA . LYS A 1 105 ? -15.550 -3.227 9.844 1.00 93.81 105 LYS A CA 1
ATOM 810 C C . LYS A 1 105 ? -15.144 -2.672 8.481 1.00 93.81 105 LYS A C 1
ATOM 812 O O . LYS A 1 105 ? -14.801 -3.446 7.592 1.00 93.81 105 LYS A O 1
ATOM 817 N N . ARG A 1 106 ? -15.210 -1.351 8.303 1.00 95.62 106 ARG A N 1
ATOM 818 C CA . ARG A 1 106 ? -14.855 -0.715 7.036 1.00 95.62 106 ARG A CA 1
ATOM 819 C C . ARG A 1 106 ? -13.366 -0.868 6.723 1.00 95.62 106 ARG A C 1
ATOM 821 O O . ARG A 1 106 ? -13.039 -1.237 5.602 1.00 95.62 106 ARG A O 1
ATOM 828 N N . ILE A 1 107 ? -12.498 -0.651 7.709 1.00 95.56 107 ILE A N 1
ATOM 829 C CA . ILE A 1 107 ? -11.048 -0.824 7.554 1.00 95.56 107 ILE A CA 1
ATOM 830 C C . ILE A 1 107 ? -10.733 -2.280 7.201 1.00 95.56 107 ILE A C 1
ATOM 832 O O . ILE A 1 107 ? -10.056 -2.531 6.213 1.00 95.56 107 ILE A O 1
ATOM 836 N N . ALA A 1 108 ? -11.323 -3.251 7.904 1.00 95.25 108 ALA A N 1
ATOM 837 C CA . ALA A 1 108 ? -11.131 -4.668 7.599 1.00 95.25 108 ALA A CA 1
ATOM 838 C C . ALA A 1 108 ? -11.547 -5.039 6.160 1.00 95.25 108 ALA A C 1
ATOM 840 O O . ALA A 1 108 ? -10.859 -5.812 5.496 1.00 95.25 108 ALA A O 1
ATOM 841 N N . GLN A 1 109 ? -12.649 -4.476 5.646 1.00 95.81 109 GLN A N 1
ATOM 842 C CA . GLN A 1 109 ? -13.067 -4.680 4.249 1.00 95.81 109 GLN A CA 1
ATOM 843 C C . GLN A 1 109 ? -12.036 -4.143 3.245 1.00 95.81 109 GLN A C 1
ATOM 845 O O . GLN A 1 109 ? -11.801 -4.750 2.196 1.00 95.81 109 GLN A O 1
ATOM 850 N N . GLU A 1 110 ? -11.410 -3.014 3.560 1.00 95.81 110 GLU A N 1
ATOM 851 C CA . GLU A 1 110 ? -10.373 -2.420 2.721 1.00 95.81 110 GLU A CA 1
ATOM 852 C C . GLU A 1 110 ? -9.067 -3.201 2.800 1.00 95.81 110 GLU A C 1
ATOM 854 O O . GLU A 1 110 ? -8.502 -3.497 1.753 1.00 95.81 110 GLU A O 1
ATOM 859 N N . THR A 1 111 ? -8.654 -3.655 3.985 1.00 96.12 111 THR A N 1
ATOM 860 C CA . THR A 1 111 ? -7.518 -4.571 4.183 1.00 96.12 111 THR A CA 1
ATOM 861 C C . THR A 1 111 ? -7.653 -5.823 3.309 1.00 96.12 111 THR A C 1
ATOM 863 O O . THR A 1 111 ? -6.707 -6.202 2.619 1.00 96.12 111 THR A O 1
ATOM 866 N N . VAL A 1 112 ? -8.846 -6.433 3.258 1.00 96.38 112 VAL A N 1
ATOM 867 C CA . VAL A 1 112 ? -9.120 -7.578 2.368 1.00 96.38 112 VAL A CA 1
ATOM 868 C C . VAL A 1 112 ? -8.928 -7.191 0.903 1.00 96.38 112 VAL A C 1
ATOM 870 O O . VAL A 1 112 ? -8.253 -7.898 0.160 1.00 96.38 112 VAL A O 1
ATOM 873 N N . THR A 1 113 ? -9.471 -6.048 0.487 1.00 95.75 113 THR A N 1
ATOM 874 C CA . THR A 1 113 ? -9.348 -5.570 -0.898 1.00 95.75 113 THR A CA 1
ATOM 875 C C . THR A 1 113 ? -7.892 -5.274 -1.279 1.00 95.75 113 THR A C 1
ATOM 877 O O . THR A 1 113 ? -7.456 -5.634 -2.377 1.00 95.75 113 THR A O 1
ATOM 880 N N . LEU A 1 114 ? -7.127 -4.660 -0.372 1.00 95.25 114 LEU A N 1
ATOM 881 C CA . LEU A 1 114 ? -5.706 -4.357 -0.542 1.00 95.25 114 LEU A CA 1
ATOM 882 C C . LEU A 1 114 ? -4.878 -5.639 -0.675 1.00 95.25 114 LEU A C 1
ATOM 884 O O . LEU A 1 114 ? -4.005 -5.706 -1.531 1.00 95.25 114 LEU A O 1
ATOM 888 N N . SER A 1 115 ? -5.196 -6.694 0.076 1.00 94.94 115 SER A N 1
ATOM 889 C CA . SER A 1 115 ? -4.444 -7.955 0.006 1.00 94.94 115 SER A CA 1
ATOM 890 C C . SER A 1 115 ? -4.419 -8.605 -1.386 1.00 94.94 115 SER A C 1
ATOM 892 O O . SER A 1 115 ? -3.473 -9.320 -1.717 1.00 94.94 115 SER A O 1
ATOM 894 N N . THR A 1 116 ? -5.420 -8.336 -2.233 1.00 94.06 116 THR A N 1
ATOM 895 C CA . THR A 1 116 ? -5.549 -8.975 -3.553 1.00 94.06 116 THR A CA 1
ATOM 896 C C . THR A 1 116 ? -5.349 -8.031 -4.734 1.00 94.06 116 THR A C 1
ATOM 898 O O . THR A 1 116 ? -5.046 -8.504 -5.829 1.00 94.06 116 THR A O 1
ATOM 901 N N . SER A 1 117 ? -5.515 -6.719 -4.543 1.00 95.38 117 SER A N 1
ATOM 902 C CA . SER A 1 117 ? -5.743 -5.775 -5.654 1.00 95.38 117 SER A CA 1
ATOM 903 C C . SER A 1 117 ? -4.620 -4.754 -5.866 1.00 95.38 117 SER A C 1
ATOM 905 O O . SER A 1 117 ? -4.791 -3.814 -6.640 1.00 95.38 117 SER A O 1
ATOM 907 N N . LEU A 1 118 ? -3.479 -4.907 -5.185 1.00 97.25 118 LEU A N 1
ATOM 908 C CA . LEU A 1 118 ? -2.356 -3.977 -5.321 1.00 97.25 118 LEU A CA 1
ATOM 909 C C . LEU A 1 118 ? -1.682 -4.079 -6.700 1.00 97.25 118 LEU A C 1
ATOM 911 O O . LEU A 1 118 ? -1.359 -5.192 -7.135 1.00 97.25 118 LEU A O 1
ATOM 915 N N . PRO A 1 119 ? -1.390 -2.942 -7.362 1.00 97.62 119 PRO A N 1
ATOM 916 C CA . PRO A 1 119 ? -0.642 -2.928 -8.613 1.00 97.62 119 PRO A CA 1
ATOM 917 C C . PRO A 1 119 ? 0.733 -3.587 -8.472 1.00 97.62 119 PRO A C 1
ATOM 919 O O . PRO A 1 119 ? 1.496 -3.265 -7.558 1.00 97.62 119 PRO A O 1
ATOM 922 N N . LEU A 1 120 ? 1.045 -4.492 -9.399 1.00 97.75 120 LEU A N 1
ATOM 923 C CA . LEU A 1 120 ? 2.333 -5.171 -9.503 1.00 97.75 120 LEU A CA 1
ATOM 924 C C . LEU A 1 120 ? 2.746 -5.229 -10.964 1.00 97.75 120 LEU A C 1
ATOM 926 O O . LEU A 1 120 ? 2.116 -5.915 -11.769 1.00 97.75 120 LEU A O 1
ATOM 930 N N . SER A 1 121 ? 3.809 -4.519 -11.301 1.00 97.25 121 SER A N 1
ATOM 931 C CA . SER A 1 121 ? 4.419 -4.576 -12.622 1.00 97.25 121 SER A CA 1
ATOM 932 C C . SER A 1 121 ? 5.910 -4.308 -12.507 1.00 97.25 121 SER A C 1
ATOM 934 O O . SER A 1 121 ? 6.367 -3.710 -11.534 1.00 97.25 121 SER A O 1
ATOM 936 N N . TYR A 1 122 ? 6.669 -4.703 -13.526 1.00 96.06 122 TYR A N 1
ATOM 937 C CA . TYR A 1 122 ? 8.104 -4.431 -13.565 1.00 96.06 122 TYR A CA 1
ATOM 938 C C . TYR A 1 122 ? 8.436 -2.928 -13.553 1.00 96.06 122 TYR A C 1
ATOM 940 O O . TYR A 1 122 ? 9.465 -2.524 -13.029 1.00 96.06 122 TYR A O 1
ATOM 948 N N . SER A 1 123 ? 7.541 -2.093 -14.094 1.00 96.50 123 SER A N 1
ATOM 949 C CA . SER A 1 123 ? 7.717 -0.637 -14.152 1.00 96.50 123 SER A CA 1
ATOM 950 C C . SER A 1 123 ? 7.414 0.040 -12.813 1.00 96.50 123 SER A C 1
ATOM 952 O O . SER A 1 123 ? 8.163 0.902 -12.370 1.00 96.50 123 SER A O 1
ATOM 954 N N . SER A 1 124 ? 6.315 -0.340 -12.163 1.00 97.56 124 SER A N 1
ATOM 955 C CA . SER A 1 124 ? 5.876 0.232 -10.889 1.00 97.56 124 SER A CA 1
ATOM 956 C C . SER A 1 124 ? 5.032 -0.773 -10.113 1.00 97.56 124 SER A C 1
ATOM 958 O O . SER A 1 124 ? 4.221 -1.507 -10.688 1.00 97.56 124 SER A O 1
ATOM 960 N N . SER A 1 125 ? 5.236 -0.807 -8.802 1.00 97.88 125 SER A N 1
ATOM 961 C CA . SER A 1 125 ? 4.616 -1.742 -7.874 1.00 97.88 125 SER A CA 1
ATOM 962 C C . SER A 1 125 ? 4.291 -1.055 -6.558 1.00 97.88 125 SER A C 1
ATOM 964 O O . SER A 1 125 ? 5.007 -0.153 -6.121 1.00 97.88 125 SER A O 1
ATOM 966 N N . VAL A 1 126 ? 3.211 -1.505 -5.924 1.00 98.44 126 VAL A N 1
ATOM 967 C CA . VAL A 1 126 ? 2.774 -1.026 -4.611 1.00 98.44 126 VAL A CA 1
ATOM 968 C C . VAL A 1 126 ? 2.879 -2.156 -3.598 1.00 98.44 126 VAL A C 1
ATOM 970 O O . VAL A 1 126 ? 2.428 -3.280 -3.847 1.00 98.44 126 VAL A O 1
ATOM 973 N N . PHE A 1 127 ? 3.449 -1.828 -2.445 1.00 98.38 127 PHE A N 1
ATOM 974 C CA . PHE A 1 127 ? 3.620 -2.705 -1.299 1.00 98.38 127 PHE A CA 1
ATOM 975 C C . PHE A 1 127 ? 3.009 -2.040 -0.072 1.00 98.38 127 PHE A C 1
ATOM 977 O O . PHE A 1 127 ? 3.150 -0.837 0.115 1.00 98.38 127 PHE A O 1
ATOM 984 N N . VAL A 1 128 ? 2.346 -2.815 0.773 1.00 98.44 128 VAL A N 1
ATOM 985 C CA . VAL A 1 128 ? 1.688 -2.332 1.983 1.00 98.44 128 VAL A CA 1
ATOM 986 C C . VAL A 1 128 ? 2.111 -3.201 3.155 1.00 98.44 128 VAL A C 1
ATOM 988 O O . VAL A 1 128 ? 2.139 -4.436 3.074 1.00 98.44 128 VAL A O 1
ATOM 991 N N . ARG A 1 129 ? 2.446 -2.544 4.257 1.00 98.06 129 ARG A N 1
ATOM 992 C CA . ARG A 1 129 ? 2.545 -3.148 5.578 1.00 98.06 129 ARG A CA 1
ATOM 993 C C . ARG A 1 129 ? 1.493 -2.523 6.469 1.00 98.06 129 ARG A C 1
ATOM 995 O O . ARG A 1 129 ? 1.318 -1.312 6.438 1.00 98.06 129 ARG A O 1
ATOM 1002 N N . TYR A 1 130 ? 0.792 -3.338 7.234 1.00 97.25 130 TYR A N 1
ATOM 1003 C CA . TYR A 1 130 ? -0.124 -2.867 8.269 1.00 97.25 130 TYR A CA 1
ATOM 1004 C C . TYR A 1 130 ? 0.379 -3.333 9.628 1.00 97.25 130 TYR A C 1
ATOM 1006 O O . TYR A 1 130 ? 1.078 -4.347 9.703 1.00 97.25 130 TYR A O 1
ATOM 1014 N N . ASP A 1 131 ? 0.050 -2.592 10.680 1.00 96.06 131 ASP A N 1
ATOM 1015 C CA . ASP A 1 131 ? 0.454 -2.990 12.020 1.00 96.06 131 ASP A CA 1
ATOM 1016 C C . ASP A 1 131 ? -0.284 -4.262 12.476 1.00 96.06 131 ASP A C 1
ATOM 1018 O O . ASP A 1 131 ? -1.491 -4.411 12.263 1.00 96.06 131 ASP A O 1
ATOM 1022 N N . SER A 1 132 ? 0.439 -5.192 13.101 1.00 93.25 132 SER A N 1
ATOM 1023 C CA . SER A 1 132 ? -0.119 -6.472 13.559 1.00 93.25 132 SER A CA 1
ATOM 1024 C C . SER A 1 132 ? -1.232 -6.312 14.603 1.00 93.25 132 SER A C 1
ATOM 1026 O O . SER A 1 132 ? -2.159 -7.123 14.624 1.00 93.25 132 SER A O 1
ATOM 1028 N N . SER A 1 133 ? -1.166 -5.278 15.447 1.00 89.81 133 SER A N 1
ATOM 1029 C CA . SER A 1 133 ? -2.193 -4.964 16.449 1.00 89.81 133 SER A CA 1
ATOM 1030 C C . SER A 1 133 ? -3.313 -4.090 15.875 1.00 89.81 133 SER A C 1
ATOM 1032 O O . SER A 1 133 ? -4.476 -4.213 16.266 1.00 89.81 133 SER A O 1
ATOM 1034 N N . ARG A 1 134 ? -2.990 -3.226 14.905 1.00 90.19 134 ARG A N 1
ATOM 1035 C CA . ARG A 1 134 ? -3.857 -2.133 14.459 1.00 90.19 134 ARG A CA 1
ATOM 1036 C C . ARG A 1 134 ? -3.898 -1.962 12.940 1.00 90.19 134 ARG A C 1
ATOM 1038 O O . ARG A 1 134 ? -3.019 -1.381 12.317 1.00 90.19 134 ARG A O 1
ATOM 1045 N N . LEU A 1 135 ? -5.026 -2.344 12.333 1.00 94.00 135 LEU A N 1
ATOM 1046 C CA . LEU A 1 135 ? -5.254 -2.170 10.888 1.00 94.00 135 LEU A CA 1
ATOM 1047 C C . LEU A 1 135 ? -5.388 -0.703 10.439 1.00 94.00 135 LEU A C 1
ATOM 1049 O O . LEU A 1 135 ? -5.401 -0.438 9.242 1.00 94.00 135 LEU A O 1
ATOM 1053 N N . ASP A 1 136 ? -5.545 0.245 11.365 1.00 94.62 136 ASP A N 1
ATOM 1054 C CA . ASP A 1 136 ? -5.662 1.674 11.059 1.00 94.62 136 ASP A CA 1
ATOM 1055 C C . ASP A 1 136 ? -4.313 2.400 10.934 1.00 94.62 136 ASP A C 1
ATOM 1057 O O . ASP A 1 136 ? -4.296 3.591 10.616 1.00 94.62 136 ASP A O 1
ATOM 1061 N N . VAL A 1 137 ? -3.205 1.686 11.145 1.00 95.81 137 VAL A N 1
ATOM 1062 C CA . VAL A 1 137 ? -1.833 2.152 10.940 1.00 95.81 137 VAL A CA 1
ATOM 1063 C C . VAL A 1 137 ? -1.208 1.311 9.831 1.00 95.81 137 VAL A C 1
ATOM 1065 O O . VAL A 1 137 ? -1.134 0.084 9.924 1.00 95.81 137 VAL A O 1
ATOM 1068 N N . MET A 1 138 ? -0.787 1.963 8.748 1.00 97.69 138 MET A N 1
ATOM 1069 C CA . MET A 1 138 ? -0.177 1.296 7.603 1.00 97.69 138 MET A CA 1
ATOM 1070 C C . MET A 1 138 ? 0.997 2.102 7.053 1.00 97.69 138 MET A C 1
ATOM 1072 O O . MET A 1 138 ? 1.035 3.323 7.142 1.00 97.69 138 MET A O 1
ATOM 1076 N N . LYS A 1 139 ? 1.927 1.408 6.403 1.00 98.00 139 LYS A N 1
ATOM 1077 C CA . LYS A 1 139 ? 2.985 2.000 5.588 1.00 98.00 139 LYS A CA 1
ATOM 1078 C C . LYS A 1 139 ? 2.900 1.446 4.179 1.00 98.00 139 LYS A C 1
ATOM 1080 O O . LYS A 1 139 ? 2.690 0.248 3.979 1.00 98.00 139 LYS A O 1
ATOM 1085 N N . VAL A 1 140 ? 3.053 2.320 3.198 1.00 98.31 140 VAL A N 1
ATOM 1086 C CA . VAL A 1 140 ? 2.958 1.993 1.778 1.00 98.31 140 VAL A CA 1
ATOM 1087 C C . VAL A 1 140 ? 4.277 2.336 1.111 1.00 98.31 140 VAL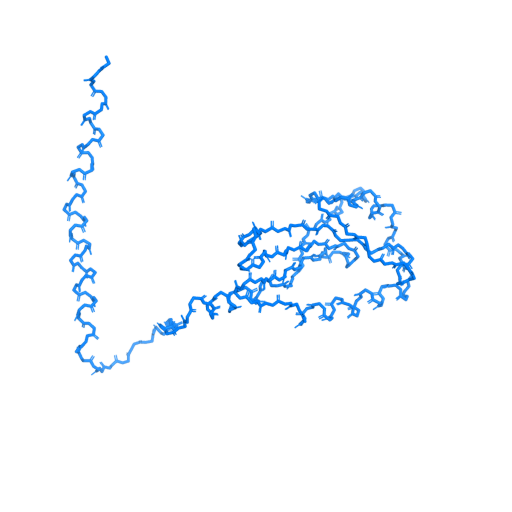 A C 1
ATOM 1089 O O . VAL A 1 140 ? 4.805 3.421 1.305 1.00 98.31 140 VAL A O 1
ATOM 1092 N N . LEU A 1 141 ? 4.803 1.420 0.307 1.00 98.44 141 LEU A N 1
ATOM 1093 C CA . LEU A 1 141 ? 5.956 1.660 -0.547 1.00 98.44 141 LEU A CA 1
ATOM 1094 C C . LEU A 1 141 ? 5.516 1.587 -2.005 1.00 98.44 141 LEU A C 1
ATOM 1096 O O . LEU A 1 141 ? 4.899 0.609 -2.426 1.00 98.44 141 LEU A O 1
ATOM 1100 N N . ILE A 1 142 ? 5.844 2.618 -2.776 1.00 98.19 142 ILE A N 1
ATOM 1101 C CA . ILE A 1 142 ? 5.563 2.692 -4.211 1.00 98.19 142 ILE A CA 1
ATOM 1102 C C . ILE A 1 142 ? 6.889 2.764 -4.954 1.00 98.19 142 ILE A C 1
ATOM 1104 O O . ILE A 1 142 ? 7.731 3.601 -4.629 1.00 98.19 142 ILE A O 1
ATOM 1108 N N . THR A 1 143 ? 7.080 1.910 -5.958 1.00 98.12 143 THR A N 1
ATOM 1109 C CA . THR A 1 143 ? 8.216 2.050 -6.874 1.00 98.12 143 THR A CA 1
ATOM 1110 C C . THR A 1 143 ? 7.862 2.990 -8.021 1.00 98.12 143 THR A C 1
ATOM 1112 O O . THR A 1 143 ? 6.761 2.931 -8.575 1.00 98.12 143 THR A O 1
ATOM 1115 N N . GLY A 1 144 ? 8.773 3.893 -8.370 1.00 97.06 144 GLY A N 1
ATOM 1116 C CA . GLY A 1 144 ? 8.531 4.886 -9.409 1.00 97.06 144 GLY A CA 1
ATOM 1117 C C . GLY A 1 144 ? 8.494 4.261 -10.812 1.00 97.06 144 GLY A C 1
ATOM 1118 O O . GLY A 1 144 ? 9.377 3.458 -11.121 1.00 97.06 144 GLY A O 1
ATOM 1119 N N . PRO A 1 145 ? 7.518 4.633 -11.665 1.00 97.56 145 PRO A N 1
ATOM 1120 C CA . PRO A 1 145 ? 7.374 4.078 -13.009 1.00 97.56 145 PRO A CA 1
ATOM 1121 C C . PRO A 1 145 ? 8.595 4.300 -13.905 1.00 97.56 145 PRO A C 1
ATOM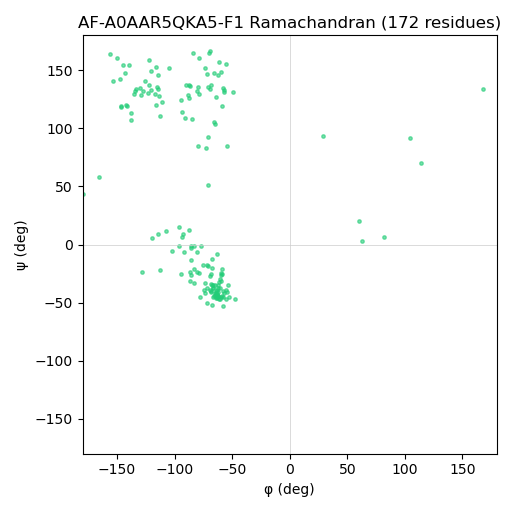 1123 O O . PRO A 1 145 ? 9.249 5.347 -13.835 1.00 97.56 145 PRO A O 1
ATOM 1126 N N . ALA A 1 146 ? 8.840 3.352 -14.809 1.00 96.62 146 ALA A N 1
ATOM 1127 C CA . ALA A 1 146 ? 9.765 3.514 -15.926 1.00 96.62 146 ALA A CA 1
ATOM 1128 C C . ALA A 1 146 ? 9.409 4.745 -16.778 1.00 96.62 146 ALA A C 1
ATOM 1130 O O . ALA A 1 146 ? 8.266 5.205 -16.784 1.00 96.62 146 ALA A O 1
ATOM 1131 N N . ASP A 1 147 ? 10.404 5.286 -1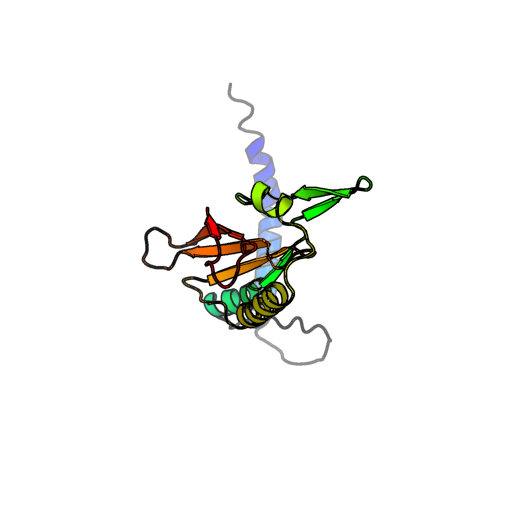7.480 1.00 96.06 147 ASP A N 1
ATOM 1132 C CA . ASP A 1 147 ? 10.274 6.480 -18.329 1.00 96.06 147 ASP A CA 1
ATOM 1133 C C . ASP A 1 147 ? 9.834 7.756 -17.581 1.00 96.06 147 ASP A C 1
ATOM 1135 O O . ASP A 1 147 ? 9.380 8.733 -18.178 1.00 96.06 147 ASP A O 1
ATOM 1139 N N . THR A 1 148 ? 10.019 7.781 -16.259 1.00 97.06 148 THR A N 1
ATOM 1140 C CA . THR A 1 148 ? 9.843 8.963 -15.407 1.00 97.06 148 THR A CA 1
ATOM 1141 C C . THR A 1 148 ? 11.147 9.265 -14.660 1.00 97.06 148 THR A C 1
ATOM 1143 O O . THR A 1 148 ? 11.959 8.358 -14.462 1.00 97.06 148 THR A O 1
ATOM 1146 N N . PRO A 1 149 ? 11.376 10.501 -14.170 1.00 97.50 149 PRO A N 1
ATOM 1147 C CA . PRO A 1 149 ? 12.542 10.798 -13.327 1.00 97.50 149 PRO A CA 1
ATOM 1148 C C . PRO A 1 149 ? 12.543 10.037 -11.989 1.00 97.50 149 PRO A C 1
ATOM 1150 O O . PRO A 1 149 ? 13.527 10.088 -11.258 1.00 97.50 149 PRO A O 1
ATOM 1153 N N . TYR A 1 150 ? 11.449 9.347 -11.663 1.00 96.75 150 TYR A N 1
ATOM 1154 C CA . TYR A 1 150 ? 11.280 8.559 -10.449 1.00 96.75 150 TYR A CA 1
ATOM 1155 C C . TYR A 1 150 ? 11.581 7.071 -10.661 1.00 96.75 150 TYR A C 1
ATOM 1157 O O . TYR A 1 150 ? 11.478 6.308 -9.704 1.00 96.75 150 TYR A O 1
ATOM 1165 N N . ALA A 1 151 ? 11.923 6.650 -11.886 1.00 96.25 151 ALA A N 1
ATOM 1166 C CA . ALA A 1 151 ? 12.158 5.253 -12.236 1.00 96.25 151 ALA A CA 1
ATOM 1167 C C . ALA A 1 151 ? 13.113 4.565 -11.249 1.00 96.25 151 ALA A C 1
ATOM 1169 O O . ALA A 1 151 ? 14.182 5.089 -10.935 1.00 96.25 151 ALA A O 1
ATOM 1170 N N . ASN A 1 152 ? 12.718 3.382 -10.769 1.00 90.75 152 ASN A N 1
ATOM 1171 C CA . ASN A 1 152 ? 13.432 2.594 -9.752 1.00 90.75 152 ASN A CA 1
ATOM 1172 C C . ASN A 1 152 ? 13.572 3.262 -8.367 1.00 90.75 152 ASN A C 1
ATOM 1174 O O . ASN A 1 152 ? 14.193 2.685 -7.477 1.00 90.75 152 ASN A O 1
ATOM 1178 N N . GLY A 1 153 ? 13.001 4.450 -8.156 1.00 97.31 153 GLY A N 1
ATOM 1179 C CA . GLY A 1 153 ? 12.903 5.069 -6.837 1.00 97.31 153 GLY A CA 1
ATOM 1180 C C . GLY A 1 153 ? 11.885 4.342 -5.963 1.00 97.31 153 GLY A C 1
ATOM 1181 O O . GLY A 1 153 ? 10.878 3.852 -6.469 1.00 97.31 153 GLY A O 1
ATOM 1182 N N . CYS A 1 154 ? 12.130 4.296 -4.655 1.00 97.19 154 CYS A N 1
ATOM 1183 C CA . CYS A 1 154 ? 11.199 3.757 -3.665 1.00 97.19 154 CYS A CA 1
ATOM 1184 C C . CYS A 1 154 ? 10.668 4.900 -2.799 1.00 97.19 154 CYS A C 1
ATOM 1186 O O . CYS A 1 154 ? 11.447 5.606 -2.161 1.00 97.19 154 CYS A O 1
ATOM 1188 N N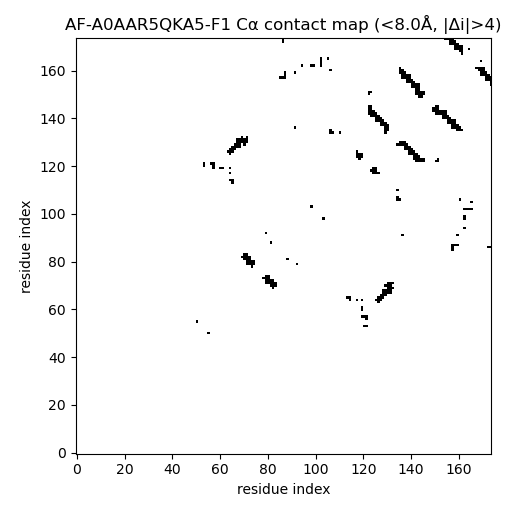 . PHE A 1 155 ? 9.350 5.066 -2.774 1.00 97.94 155 PHE A N 1
ATOM 1189 C CA . PHE A 1 155 ? 8.669 6.117 -2.026 1.00 97.94 155 PHE A CA 1
ATOM 1190 C C . PHE A 1 155 ? 7.872 5.481 -0.901 1.00 97.94 155 PHE A C 1
ATOM 1192 O O . PHE A 1 155 ? 6.893 4.782 -1.154 1.00 97.94 155 PHE A O 1
ATOM 1199 N N . GLU A 1 156 ? 8.324 5.704 0.324 1.00 97.62 156 GLU A N 1
ATOM 1200 C CA . GLU A 1 156 ? 7.646 5.268 1.536 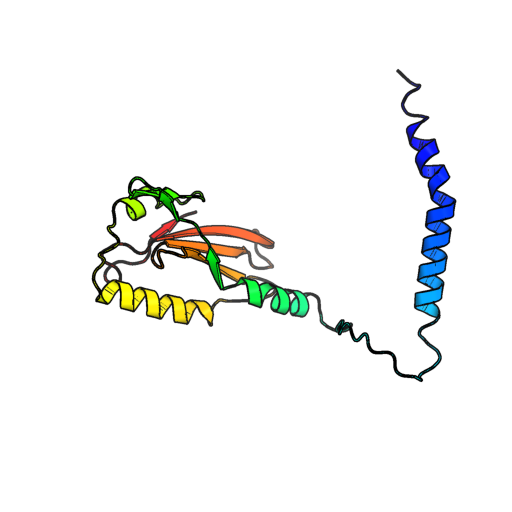1.00 97.62 156 GLU A CA 1
ATOM 1201 C C . GLU A 1 156 ? 6.634 6.324 1.976 1.00 97.62 156 GLU A C 1
ATOM 1203 O O . GLU A 1 156 ? 6.909 7.520 1.901 1.00 97.62 156 GLU A O 1
ATOM 1208 N N . LEU A 1 157 ? 5.451 5.876 2.381 1.00 98.31 157 LEU A N 1
ATOM 1209 C CA . LEU A 1 157 ? 4.339 6.712 2.798 1.00 98.31 157 LEU A CA 1
ATOM 1210 C C . LEU A 1 157 ? 3.732 6.128 4.070 1.00 98.31 157 LEU A C 1
ATOM 1212 O O . LEU A 1 157 ? 3.373 4.951 4.113 1.00 98.31 157 LEU A O 1
ATOM 1216 N N . ASP A 1 158 ? 3.560 6.969 5.073 1.00 98.19 158 ASP A N 1
ATOM 1217 C CA . ASP A 1 158 ? 2.762 6.685 6.254 1.00 98.19 158 ASP A CA 1
ATOM 1218 C C . ASP A 1 158 ? 1.287 6.882 5.939 1.00 98.19 158 ASP A C 1
ATOM 1220 O O . ASP A 1 158 ? 0.902 7.880 5.324 1.00 98.19 158 ASP A O 1
ATOM 1224 N N . VAL A 1 159 ? 0.454 5.944 6.378 1.00 98.06 159 VAL A N 1
ATOM 1225 C CA . VAL A 1 159 ? -0.992 5.959 6.174 1.00 98.06 159 VAL A CA 1
ATOM 1226 C C . VAL A 1 159 ? -1.691 5.737 7.507 1.00 98.06 159 VAL A C 1
ATOM 1228 O O . VAL A 1 159 ? -1.424 4.776 8.227 1.00 98.06 159 VAL A O 1
ATOM 1231 N N . PHE A 1 160 ? -2.632 6.621 7.826 1.00 96.75 160 PHE A N 1
ATOM 1232 C CA . PHE A 1 160 ? -3.431 6.527 9.042 1.00 96.75 160 PHE A CA 1
ATOM 1233 C C . PHE A 1 160 ? -4.915 6.734 8.756 1.00 96.75 160 PHE A C 1
ATOM 1235 O O . PHE A 1 160 ? -5.311 7.679 8.070 1.00 96.75 160 PHE A O 1
ATOM 1242 N N . PHE A 1 161 ? -5.755 5.870 9.321 1.00 95.75 161 PHE A N 1
ATOM 1243 C CA . PHE A 1 161 ? -7.207 5.992 9.223 1.00 95.75 161 PHE A CA 1
ATOM 1244 C C . PHE A 1 161 ? -7.731 6.759 10.442 1.00 95.75 161 PHE A C 1
ATOM 1246 O O . PHE A 1 161 ? -7.668 6.235 11.557 1.00 95.75 161 PHE A O 1
ATOM 1253 N N . PRO A 1 162 ? -8.284 7.973 10.287 1.00 94.25 162 PRO A N 1
ATOM 1254 C CA . PRO A 1 162 ? -8.700 8.773 11.434 1.00 94.25 162 PRO A CA 1
ATOM 1255 C C . PRO A 1 162 ? -9.927 8.171 12.160 1.00 94.25 162 PRO A C 1
ATOM 1257 O O . PRO A 1 162 ? -10.589 7.263 11.640 1.00 94.25 162 PRO A O 1
ATOM 1260 N N . PRO A 1 163 ? -10.254 8.632 13.383 1.00 92.38 163 PRO A N 1
ATOM 1261 C CA . PRO A 1 163 ? -11.371 8.100 14.176 1.00 92.38 163 PRO A CA 1
ATOM 1262 C C . PRO A 1 163 ? -12.750 8.218 13.510 1.00 92.38 163 PRO A C 1
ATOM 1264 O O . PRO A 1 163 ? -13.649 7.433 13.804 1.00 92.38 163 PRO A O 1
ATOM 1267 N N . ASP A 1 164 ? -12.919 9.187 12.616 1.00 92.56 164 ASP A N 1
ATOM 1268 C CA . ASP A 1 164 ? -14.136 9.471 11.857 1.00 92.56 164 ASP A CA 1
ATOM 1269 C C . ASP A 1 164 ? -14.170 8.782 10.480 1.00 92.56 164 ASP A C 1
ATOM 1271 O O . ASP A 1 164 ? -15.110 8.976 9.708 1.00 92.56 164 ASP A O 1
ATOM 1275 N N . TYR A 1 165 ? -13.198 7.920 10.167 1.00 93.75 165 TYR A N 1
ATOM 1276 C CA . TYR A 1 165 ? -13.232 7.076 8.974 1.00 93.75 165 TYR A CA 1
ATOM 1277 C C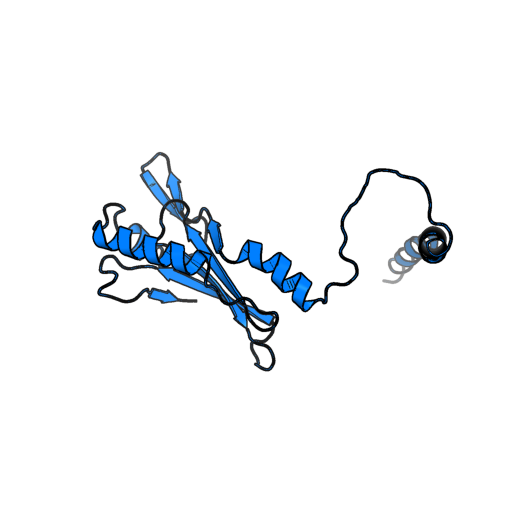 . TYR A 1 165 ? -14.485 6.172 8.951 1.00 93.75 165 TYR A C 1
ATOM 1279 O O . TYR A 1 165 ? -14.794 5.541 9.970 1.00 93.75 165 TYR A O 1
ATOM 1287 N N . PRO A 1 166 ? -15.213 6.034 7.820 1.00 93.69 166 PRO A N 1
ATOM 1288 C CA . PRO A 1 166 ? -14.913 6.524 6.465 1.00 93.69 166 PRO A CA 1
ATOM 1289 C C . PRO A 1 166 ? -15.563 7.869 6.089 1.00 93.69 166 PRO A C 1
ATOM 1291 O O . PRO A 1 166 ? -15.664 8.179 4.904 1.00 93.69 166 PRO A O 1
ATOM 1294 N N . LEU A 1 167 ? -16.072 8.645 7.053 1.00 94.31 167 LEU A N 1
ATOM 1295 C CA . LEU A 1 167 ? -16.644 9.970 6.764 1.00 94.31 167 LEU A CA 1
ATOM 1296 C C . LEU A 1 167 ? -15.556 10.958 6.330 1.00 94.31 167 LEU A C 1
ATOM 1298 O O . LEU A 1 167 ? -15.798 11.791 5.459 1.00 94.31 167 LEU A O 1
ATOM 1302 N N . SER A 1 168 ? -14.364 10.808 6.902 1.00 94.00 168 SER A N 1
ATOM 1303 C CA . SER A 1 168 ? -13.141 11.480 6.467 1.00 94.00 168 SER A CA 1
ATOM 1304 C C . SER A 1 168 ? -12.221 10.514 5.717 1.00 94.00 168 SER A C 1
ATOM 1306 O O . SER A 1 168 ? -12.267 9.309 5.978 1.00 94.00 168 SER A O 1
ATOM 1308 N N . PRO A 1 169 ? -11.390 11.009 4.780 1.00 96.19 169 PRO A N 1
ATOM 1309 C CA . PRO A 1 169 ? -10.435 10.179 4.054 1.00 96.19 169 PRO A CA 1
ATOM 1310 C C . PRO A 1 169 ? -9.290 9.702 4.958 1.00 96.19 169 PRO A C 1
ATOM 1312 O O . PRO A 1 169 ? -9.054 10.247 6.037 1.00 96.19 169 PRO A O 1
ATOM 1315 N N . MET A 1 170 ? -8.543 8.703 4.484 1.00 96.12 170 MET A N 1
ATOM 1316 C CA . MET A 1 170 ? -7.256 8.337 5.081 1.00 96.12 170 MET A CA 1
ATOM 1317 C C . MET A 1 170 ? -6.257 9.499 4.984 1.00 96.12 170 MET A C 1
ATOM 1319 O O . MET A 1 170 ? -6.256 10.251 4.006 1.00 96.12 170 MET A O 1
ATOM 1323 N N . LEU A 1 171 ? -5.402 9.630 5.996 1.00 97.38 171 LEU A N 1
ATOM 1324 C CA . LEU A 1 171 ? -4.286 10.568 6.002 1.00 97.38 171 LEU A CA 1
ATOM 1325 C C . LEU A 1 171 ? -3.053 9.876 5.428 1.00 97.38 171 LEU A C 1
ATOM 1327 O O . LEU A 1 171 ? -2.800 8.718 5.752 1.00 97.38 171 LEU A O 1
ATOM 1331 N N . ILE A 1 172 ? -2.303 10.583 4.583 1.00 97.69 172 ILE A N 1
ATOM 1332 C CA . ILE A 1 172 ? -1.108 10.061 3.913 1.00 97.69 172 ILE A CA 1
ATOM 1333 C C . ILE A 1 172 ? 0.001 11.106 4.018 1.00 97.69 172 ILE A C 1
ATOM 1335 O O . ILE A 1 172 ? -0.248 12.279 3.735 1.00 97.69 172 ILE A O 1
ATOM 1339 N N . ASN A 1 173 ? 1.206 10.696 4.411 1.00 96.94 173 ASN A N 1
ATOM 1340 C CA . ASN A 1 173 ? 2.383 11.565 4.424 1.00 96.94 173 ASN A CA 1
ATOM 1341 C C . ASN A 1 173 ? 3.663 10.794 4.058 1.00 96.94 173 ASN A C 1
ATOM 1343 O O . ASN A 1 173 ? 3.709 9.585 4.248 1.00 96.94 173 ASN A O 1
ATOM 1347 N N . GLN A 1 174 ? 4.676 11.493 3.536 1.00 87.75 174 GLN A N 1
ATOM 1348 C CA . GLN A 1 174 ? 6.030 10.966 3.307 1.00 87.75 174 GLN A CA 1
ATOM 1349 C C . GLN A 1 174 ? 6.969 11.339 4.458 1.00 87.75 174 GLN A C 1
ATOM 1351 O O . GLN A 1 174 ? 6.860 12.489 4.952 1.00 87.75 174 GLN A O 1
#

pLDDT: mean 84.63, std 17.32, range [35.78, 98.44]

InterPro domains:
  IPR000608 Ubiquitin-conjugating (UBC), catalytic core domain [PF00179] (106-172)
  IPR000608 Ubiquitin-conjugating (UBC), catalytic core domain [PS50127] (102-174)
  IPR016135 Ubiquitin-conjugating enzyme/RWD-like [G3DSA:3.10.110.10] (51-173)
  IPR016135 Ubiquitin-conjugating enzyme/RWD-like [SSF54495] (94-171)

Foldseek 3Di:
DPDVVPVVVVVVVVCVVVVVVVVVVVVCVVVVPPDDDDDDDDDPPPPVPDDDPFRVQLVVCLVQQEDEDAQWDQDPVRDIDGPDDAPCVVQVRVDDPPADVVQVVVLVVVSVVSNPPWDDGPFKTKHKYAHPSDSQWIKMWMQHGPPDPRTRPIDIKTWGAHSPPPVPPIDIDD

Solvent-accessible surface area (backbone atoms only — not comparable to full-atom values): 10526 Å² total; per-residue (Å²): 144,89,66,81,77,62,64,71,53,55,67,56,62,70,43,48,65,57,53,52,51,51,52,49,52,52,47,52,57,65,67,56,72,80,71,82,92,82,81,93,75,95,72,85,76,83,68,78,87,78,66,51,75,53,55,50,48,49,63,58,47,61,73,60,27,53,47,71,40,80,38,65,47,75,44,98,86,70,51,75,44,66,77,52,95,52,87,58,48,72,57,56,72,72,48,66,90,88,56,57,68,70,34,57,53,51,50,52,55,47,54,57,50,52,65,74,66,57,56,76,46,81,47,35,34,43,29,39,34,28,25,69,92,39,83,49,40,34,39,36,38,37,37,21,42,61,101,46,100,42,43,83,36,77,46,62,30,36,35,37,52,51,94,59,31,85,82,43,74,70,45,75,46,114

Mean predicted aligned error: 14.08 Å

Secondary structure (DSSP, 8-state):
--STTTHHHHHHHTTHHHHHHHHHHHHHHHHTTSS-------------TT--HHHHHHHHHHTTSEEEE--EEE-TTS-EEESS--TTHHHHHHS-S---HHHHHHHHHHHHHHHHH--B-SS-BEEEEEESS-TTEEEEEEEBPTTSTTBT-EEEEEEE--TTTTTSPPEEE-